Protein AF-A0A349XNS5-F1 (afdb_monomer_lite)

Structure (mmCIF, N/CA/C/O backbone):
data_AF-A0A349XNS5-F1
#
_entry.id   AF-A0A349XNS5-F1
#
loop_
_atom_site.group_PDB
_atom_site.id
_atom_site.type_symbol
_atom_site.label_atom_id
_atom_site.label_alt_id
_atom_site.label_comp_id
_atom_site.label_asym_id
_atom_site.label_entity_id
_atom_site.label_seq_id
_atom_site.pdbx_PDB_ins_code
_atom_site.Cartn_x
_atom_site.Cartn_y
_atom_site.Cartn_z
_atom_site.occupancy
_atom_site.B_iso_or_equiv
_atom_site.auth_seq_id
_atom_site.auth_comp_id
_atom_site.auth_asym_id
_atom_site.auth_atom_id
_atom_site.pdbx_PDB_model_num
ATOM 1 N N . GLY A 1 1 ? 7.642 -8.722 -15.187 1.00 67.12 1 GLY A N 1
ATOM 2 C CA . GLY A 1 1 ? 7.648 -8.648 -13.709 1.00 67.12 1 GLY A CA 1
ATOM 3 C C . GLY A 1 1 ? 6.959 -7.408 -13.153 1.00 67.12 1 GLY A C 1
ATOM 4 O O . GLY A 1 1 ? 6.236 -7.530 -12.176 1.00 67.12 1 GLY A O 1
ATOM 5 N N . LEU A 1 2 ? 7.157 -6.229 -13.758 1.00 74.88 2 LEU A N 1
ATOM 6 C CA . LEU A 1 2 ? 6.659 -4.950 -13.233 1.00 74.88 2 LEU A CA 1
ATOM 7 C C . LEU A 1 2 ? 5.126 -4.893 -13.053 1.00 74.88 2 LEU A C 1
ATOM 9 O O . LEU A 1 2 ? 4.653 -4.475 -12.003 1.00 74.88 2 LEU A O 1
ATOM 13 N N . ASN A 1 3 ? 4.357 -5.412 -14.019 1.00 80.12 3 ASN A N 1
ATOM 14 C CA . ASN A 1 3 ? 2.886 -5.455 -13.958 1.00 80.12 3 ASN A CA 1
ATOM 15 C C . ASN A 1 3 ? 2.346 -6.204 -12.727 1.00 80.12 3 ASN A C 1
ATOM 17 O O . ASN A 1 3 ? 1.376 -5.767 -12.117 1.00 80.12 3 ASN A O 1
ATOM 21 N N . PHE A 1 4 ? 3.005 -7.297 -12.324 1.00 84.12 4 PHE A N 1
ATOM 22 C CA . PHE A 1 4 ? 2.622 -8.057 -11.130 1.00 84.12 4 PHE A CA 1
ATOM 23 C C . PHE A 1 4 ? 2.827 -7.243 -9.852 1.00 84.12 4 PHE A C 1
ATOM 25 O O . PHE A 1 4 ? 1.959 -7.249 -8.985 1.00 84.12 4 PHE A O 1
ATOM 32 N N . LYS A 1 5 ? 3.945 -6.508 -9.748 1.00 81.88 5 LYS A N 1
ATOM 33 C CA . LYS A 1 5 ? 4.202 -5.617 -8.607 1.00 81.88 5 LYS A CA 1
ATOM 34 C C . LYS A 1 5 ? 3.154 -4.511 -8.520 1.00 81.88 5 LYS A C 1
ATOM 36 O O . LYS A 1 5 ? 2.627 -4.281 -7.440 1.00 81.88 5 LYS A O 1
ATOM 41 N N . VAL A 1 6 ? 2.823 -3.873 -9.644 1.00 84.50 6 VAL A N 1
ATOM 42 C CA . VAL A 1 6 ? 1.802 -2.814 -9.685 1.00 84.50 6 VAL A CA 1
ATOM 43 C C . VAL A 1 6 ? 0.436 -3.355 -9.260 1.00 84.50 6 VAL A C 1
ATOM 45 O O . VAL A 1 6 ? -0.205 -2.738 -8.418 1.00 84.50 6 VAL A O 1
ATOM 48 N N . PHE A 1 7 ? 0.031 -4.525 -9.766 1.00 86.12 7 PHE A N 1
ATOM 49 C CA . PHE A 1 7 ? -1.245 -5.161 -9.421 1.00 86.12 7 PHE A CA 1
ATOM 50 C C . PHE A 1 7 ? -1.341 -5.532 -7.934 1.00 86.12 7 PHE A C 1
ATOM 52 O O . PHE A 1 7 ? -2.358 -5.290 -7.288 1.00 86.12 7 PHE A O 1
ATOM 59 N N . PHE A 1 8 ? -0.269 -6.088 -7.364 1.00 83.62 8 PHE A N 1
ATOM 60 C CA . PHE A 1 8 ? -0.236 -6.421 -5.940 1.00 83.62 8 PHE A CA 1
ATOM 61 C C . PHE A 1 8 ? -0.276 -5.167 -5.063 1.00 83.62 8 PHE A C 1
ATOM 63 O O . PHE A 1 8 ? -1.005 -5.134 -4.074 1.00 83.62 8 PHE A O 1
ATOM 70 N N . LEU A 1 9 ? 0.472 -4.123 -5.435 1.00 84.12 9 LEU A N 1
ATOM 71 C CA . LEU A 1 9 ? 0.500 -2.872 -4.685 1.00 84.12 9 LEU A CA 1
ATOM 72 C C . LEU A 1 9 ? -0.854 -2.161 -4.686 1.00 84.12 9 LEU A C 1
ATOM 74 O O . LEU A 1 9 ? -1.277 -1.702 -3.628 1.00 84.12 9 LEU A O 1
ATOM 78 N N . THR A 1 10 ? -1.556 -2.091 -5.821 1.00 84.88 10 THR A N 1
ATOM 79 C CA . THR A 1 10 ? -2.909 -1.512 -5.861 1.00 84.88 10 THR A CA 1
ATOM 80 C C . THR A 1 10 ? -3.898 -2.330 -5.034 1.00 84.88 10 THR A C 1
ATOM 82 O O . THR A 1 10 ? -4.689 -1.742 -4.297 1.00 84.88 10 THR A O 1
ATOM 85 N N . CYS A 1 11 ? -3.818 -3.665 -5.063 1.00 88.69 11 CYS A N 1
ATOM 86 C CA . CYS A 1 11 ? -4.648 -4.526 -4.213 1.00 88.69 11 CYS A CA 1
ATOM 87 C C . CYS A 1 11 ? -4.403 -4.280 -2.715 1.00 88.69 11 CYS A C 1
ATOM 89 O O . CYS A 1 11 ? -5.357 -4.143 -1.949 1.00 88.69 11 CYS A O 1
ATOM 91 N N . VAL A 1 12 ? -3.137 -4.180 -2.296 1.00 85.06 12 VAL A N 1
ATOM 92 C CA . VAL A 1 12 ? -2.755 -3.881 -0.903 1.00 85.06 12 VAL A CA 1
ATOM 93 C C . VAL A 1 12 ? -3.225 -2.487 -0.485 1.00 85.06 12 VAL A C 1
ATOM 95 O O . VAL A 1 12 ? -3.650 -2.302 0.652 1.00 85.06 12 VAL A O 1
ATOM 98 N N . LEU A 1 13 ? -3.217 -1.515 -1.400 1.00 84.94 13 LEU A N 1
ATOM 99 C CA . LEU A 1 13 ? -3.719 -0.166 -1.143 1.00 84.94 13 LEU A CA 1
ATOM 100 C C . LEU A 1 13 ? -5.226 -0.180 -0.843 1.00 84.94 13 LEU A C 1
ATOM 102 O O . LEU A 1 13 ? -5.662 0.392 0.155 1.00 84.94 13 LEU A O 1
ATOM 106 N N . VAL A 1 14 ? -6.013 -0.904 -1.646 1.00 87.69 14 VAL A N 1
ATOM 107 C CA . VAL A 1 14 ? -7.462 -1.067 -1.429 1.00 87.69 14 VAL A CA 1
ATOM 108 C C . VAL A 1 14 ? -7.750 -1.838 -0.136 1.00 87.69 14 VAL A C 1
ATOM 110 O O . VAL A 1 14 ? -8.598 -1.418 0.653 1.00 87.69 14 VAL A O 1
ATOM 113 N N . ALA A 1 15 ? -7.015 -2.922 0.126 1.00 85.69 15 ALA A N 1
ATOM 114 C CA . ALA A 1 15 ? -7.141 -3.694 1.362 1.00 85.69 15 ALA A CA 1
ATOM 115 C C . ALA A 1 15 ? -6.771 -2.866 2.605 1.00 85.69 15 ALA A C 1
ATOM 117 O O . ALA A 1 15 ? -7.440 -2.963 3.631 1.00 85.69 15 ALA A O 1
ATOM 118 N N . GLY A 1 16 ? -5.753 -2.007 2.504 1.00 84.12 16 GLY A N 1
ATOM 119 C CA . GLY A 1 16 ? -5.343 -1.090 3.564 1.00 84.12 16 GLY A CA 1
ATOM 120 C C . GLY A 1 16 ? -6.394 -0.020 3.864 1.00 84.12 16 GLY A C 1
ATOM 121 O O . GLY A 1 16 ? -6.622 0.281 5.034 1.00 84.12 16 GLY A O 1
ATOM 122 N N . ILE A 1 17 ? -7.083 0.507 2.842 1.00 83.62 17 ILE A N 1
ATOM 123 C CA . ILE A 1 17 ? -8.202 1.449 3.020 1.00 83.62 17 ILE A CA 1
ATOM 124 C C . ILE A 1 17 ? -9.367 0.762 3.736 1.00 83.62 17 ILE A C 1
ATOM 126 O O . ILE A 1 17 ? -9.857 1.277 4.739 1.00 83.62 17 ILE A O 1
ATOM 130 N N . PHE A 1 18 ? -9.774 -0.427 3.286 1.00 85.25 18 PHE A N 1
ATOM 131 C CA . PHE A 1 18 ? -10.839 -1.181 3.954 1.00 85.25 18 PHE A CA 1
ATOM 132 C C . PHE A 1 18 ? -10.455 -1.578 5.386 1.00 85.25 18 PHE A C 1
ATOM 134 O O . PHE A 1 18 ? -11.230 -1.359 6.313 1.00 85.25 18 PHE A O 1
ATOM 141 N N . GLY A 1 19 ? -9.234 -2.069 5.610 1.00 82.25 19 GLY A N 1
ATOM 142 C CA . GLY A 1 19 ? -8.730 -2.409 6.944 1.00 82.25 19 GLY A CA 1
ATOM 143 C C . GLY A 1 19 ? -8.665 -1.207 7.892 1.00 82.25 19 GLY A C 1
ATOM 144 O O . GLY A 1 19 ? -8.900 -1.353 9.092 1.00 82.25 19 GLY A O 1
ATOM 1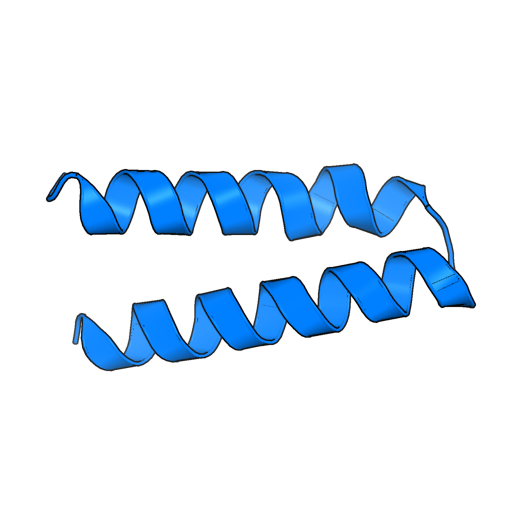45 N N . ALA A 1 20 ? -8.417 -0.008 7.360 1.00 80.38 20 ALA A N 1
ATOM 146 C CA . ALA A 1 20 ? -8.450 1.230 8.128 1.00 80.38 20 ALA A CA 1
ATOM 147 C C . ALA A 1 20 ? -9.864 1.640 8.544 1.00 80.38 20 ALA A C 1
ATOM 149 O O . ALA A 1 20 ? -10.049 2.114 9.664 1.00 80.38 20 ALA A O 1
ATOM 150 N N . VAL A 1 21 ? -10.840 1.444 7.652 1.00 84.94 21 VAL A N 1
ATOM 151 C CA . VAL A 1 21 ? -12.253 1.749 7.908 1.00 84.94 21 VAL A CA 1
ATOM 152 C C . VAL A 1 21 ? -12.869 0.739 8.880 1.00 84.94 21 VAL A C 1
ATOM 154 O O . VAL A 1 21 ? -13.676 1.129 9.717 1.00 84.94 21 VAL A O 1
ATOM 157 N N . THR A 1 22 ? -12.496 -0.544 8.801 1.00 87.50 22 THR A N 1
ATOM 158 C CA . THR A 1 22 ? -13.174 -1.613 9.559 1.00 87.50 22 THR A CA 1
ATOM 159 C C . THR A 1 22 ? -12.443 -2.058 10.827 1.00 87.50 22 THR A C 1
ATOM 161 O O . THR A 1 22 ? -13.101 -2.347 11.821 1.00 87.50 22 THR A O 1
ATOM 164 N N . ALA A 1 23 ? -11.107 -2.148 10.826 1.00 84.81 23 ALA A N 1
ATOM 165 C CA . ALA A 1 23 ? -10.361 -2.762 11.930 1.00 84.81 23 ALA A CA 1
ATOM 166 C C . ALA A 1 23 ? -9.615 -1.743 12.795 1.00 84.81 23 ALA A C 1
ATOM 168 O O . ALA A 1 23 ? -9.813 -1.691 14.007 1.00 84.81 23 ALA A O 1
ATOM 169 N N . ASN A 1 24 ? -8.711 -0.957 12.210 1.00 76.06 24 ASN A N 1
ATOM 170 C CA . ASN A 1 24 ? -7.948 0.051 12.944 1.00 76.06 24 ASN A CA 1
ATOM 171 C C . ASN A 1 24 ? -7.299 1.034 11.970 1.00 76.06 24 ASN A C 1
ATOM 173 O O . ASN A 1 24 ? -6.556 0.623 11.079 1.00 76.06 24 ASN A O 1
ATOM 177 N N . ILE A 1 25 ? -7.462 2.338 12.206 1.00 79.44 25 ILE A N 1
ATOM 178 C CA . ILE A 1 25 ? -6.902 3.386 11.333 1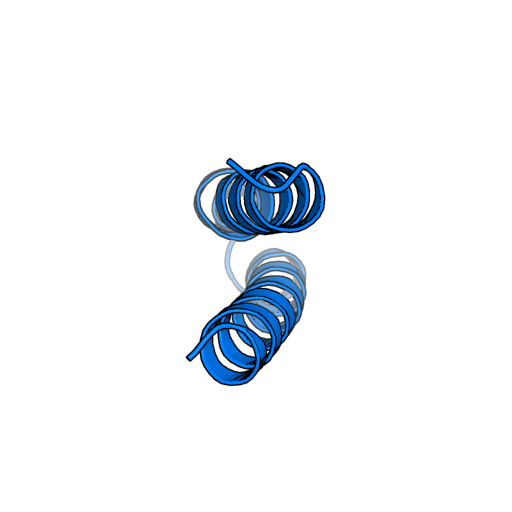.00 79.44 25 ILE A CA 1
ATOM 179 C C . ILE A 1 25 ? -5.365 3.335 11.246 1.00 79.44 25 ILE A C 1
ATOM 181 O O . ILE A 1 25 ? -4.768 3.783 10.269 1.00 79.44 25 ILE A O 1
ATOM 185 N N . LYS A 1 26 ? -4.717 2.704 12.238 1.00 79.81 26 LYS A N 1
ATOM 186 C CA . LYS A 1 26 ? -3.273 2.422 12.250 1.00 79.81 26 LYS A CA 1
ATOM 187 C C . LYS A 1 26 ? -2.827 1.548 11.066 1.00 79.81 26 LYS A C 1
ATOM 189 O O . LYS A 1 26 ? -1.688 1.670 10.625 1.00 79.81 26 LYS A O 1
ATOM 194 N N . ILE A 1 27 ? -3.715 0.714 10.516 1.00 80.62 27 ILE A N 1
ATOM 195 C CA . ILE A 1 27 ? -3.437 -0.156 9.360 1.00 80.62 27 ILE A CA 1
ATOM 196 C C . ILE A 1 27 ? -3.219 0.680 8.090 1.00 80.62 27 ILE A C 1
ATOM 198 O O . ILE A 1 27 ? -2.357 0.343 7.282 1.00 80.62 27 ILE A O 1
ATOM 202 N N . LEU A 1 28 ? -3.896 1.827 7.948 1.00 78.56 28 LEU A N 1
ATOM 203 C CA . LEU A 1 28 ? -3.650 2.755 6.840 1.00 78.56 28 LEU A CA 1
ATOM 204 C C . LEU A 1 28 ? -2.210 3.287 6.866 1.00 78.56 28 LEU A C 1
ATOM 206 O O . LEU A 1 28 ? -1.533 3.323 5.844 1.00 78.56 28 LEU A O 1
ATOM 210 N N . PHE A 1 29 ? -1.723 3.664 8.049 1.00 76.75 29 PHE A N 1
ATOM 211 C CA . PHE A 1 29 ? -0.402 4.273 8.211 1.00 76.75 29 PHE A CA 1
ATOM 212 C C . PHE A 1 29 ? 0.750 3.273 8.097 1.00 76.75 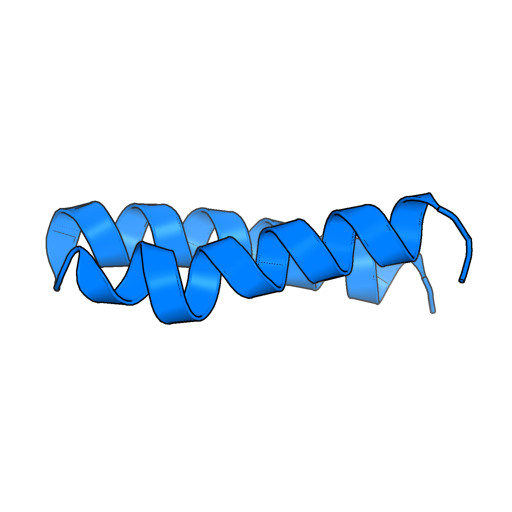29 PHE A C 1
ATOM 214 O O . PHE A 1 29 ? 1.791 3.608 7.545 1.00 76.75 29 PHE A O 1
ATOM 221 N N . ILE A 1 30 ? 0.575 2.046 8.591 1.00 79.12 30 ILE A N 1
ATOM 222 C CA . ILE A 1 30 ? 1.612 1.006 8.519 1.00 79.12 30 ILE A CA 1
ATOM 223 C C . ILE A 1 30 ? 1.557 0.197 7.218 1.00 79.12 30 ILE A C 1
ATOM 225 O O . ILE A 1 30 ? 2.563 -0.397 6.853 1.00 79.12 30 ILE A O 1
ATOM 229 N N . GLN A 1 31 ? 0.426 0.158 6.508 1.00 77.81 31 GLN A N 1
ATOM 230 C CA . GLN A 1 31 ? 0.258 -0.716 5.340 1.00 77.81 31 GLN A CA 1
ATOM 231 C C . GLN A 1 31 ? -0.044 0.054 4.050 1.00 77.81 31 GLN A C 1
ATOM 233 O O . GLN A 1 31 ? 0.635 -0.158 3.048 1.00 77.81 31 GLN A O 1
ATOM 238 N N . ALA A 1 32 ? -0.994 0.996 4.064 1.00 80.31 32 ALA A N 1
ATOM 239 C CA . ALA A 1 32 ? -1.318 1.779 2.868 1.00 80.31 32 ALA A CA 1
ATOM 240 C C . ALA A 1 32 ? -0.262 2.856 2.567 1.00 80.31 32 ALA A C 1
ATOM 242 O O . ALA A 1 32 ? 0.060 3.076 1.402 1.00 80.31 32 ALA A O 1
ATOM 243 N N . LEU A 1 33 ? 0.330 3.480 3.593 1.00 83.00 33 LEU A N 1
ATOM 244 C CA . LEU A 1 33 ? 1.404 4.464 3.427 1.00 83.00 33 LEU A CA 1
ATOM 245 C C . LEU A 1 33 ? 2.651 3.865 2.740 1.00 83.00 33 LEU A C 1
ATOM 247 O O . LEU A 1 33 ? 3.053 4.396 1.705 1.00 83.00 33 LEU A O 1
ATOM 251 N N . PRO A 1 34 ? 3.247 2.746 3.212 1.00 80.19 34 PRO A N 1
ATOM 252 C CA . PRO A 1 34 ? 4.371 2.133 2.505 1.00 80.19 34 PRO A CA 1
ATOM 253 C C . PRO A 1 34 ? 3.977 1.546 1.147 1.00 80.19 34 PRO A C 1
ATOM 255 O O . PRO A 1 34 ? 4.799 1.576 0.235 1.00 80.19 34 PRO A O 1
ATOM 258 N N . ALA A 1 35 ? 2.738 1.067 0.965 1.00 82.25 35 ALA A N 1
ATOM 259 C CA . ALA A 1 35 ? 2.257 0.631 -0.348 1.00 82.25 35 ALA A CA 1
ATOM 260 C C . ALA A 1 35 ? 2.196 1.795 -1.349 1.00 82.25 35 ALA A C 1
ATOM 262 O O . ALA A 1 35 ? 2.634 1.640 -2.485 1.00 82.25 35 ALA A O 1
ATOM 263 N N . LEU A 1 36 ? 1.729 2.974 -0.926 1.00 83.25 36 LEU A N 1
ATOM 2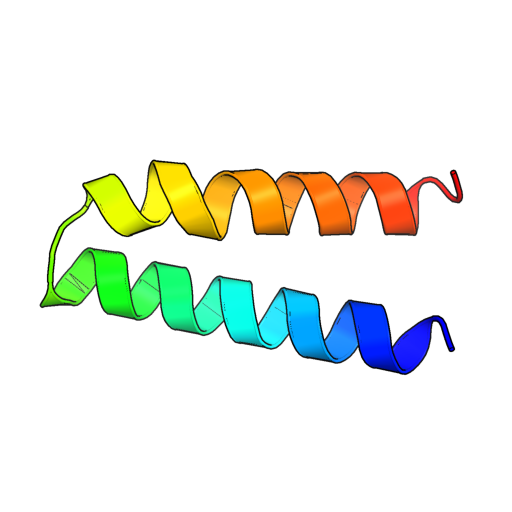64 C CA . LEU A 1 36 ? 1.725 4.192 -1.739 1.00 83.25 36 LEU A CA 1
ATOM 265 C C . LEU A 1 36 ? 3.155 4.637 -2.083 1.00 83.25 36 LEU A C 1
ATOM 267 O O . LEU A 1 36 ? 3.440 4.941 -3.240 1.00 83.25 36 LEU A O 1
ATOM 271 N N . PHE A 1 37 ? 4.071 4.615 -1.107 1.00 86.50 37 PHE A N 1
ATOM 272 C CA . PHE A 1 37 ? 5.488 4.924 -1.333 1.00 86.50 37 PHE A CA 1
ATOM 273 C C . PHE A 1 37 ? 6.143 3.953 -2.314 1.00 86.50 37 PHE A C 1
ATOM 275 O O . PHE A 1 37 ? 6.842 4.386 -3.227 1.00 86.50 37 PHE A O 1
ATOM 282 N N . ALA A 1 38 ? 5.895 2.653 -2.169 1.00 84.69 38 ALA A N 1
ATOM 283 C CA . ALA A 1 38 ? 6.430 1.644 -3.072 1.00 84.69 38 ALA A CA 1
ATOM 284 C C . ALA A 1 38 ? 5.852 1.779 -4.496 1.00 84.69 38 ALA A C 1
ATOM 286 O O . ALA A 1 38 ? 6.565 1.516 -5.461 1.00 84.69 38 ALA A O 1
ATOM 2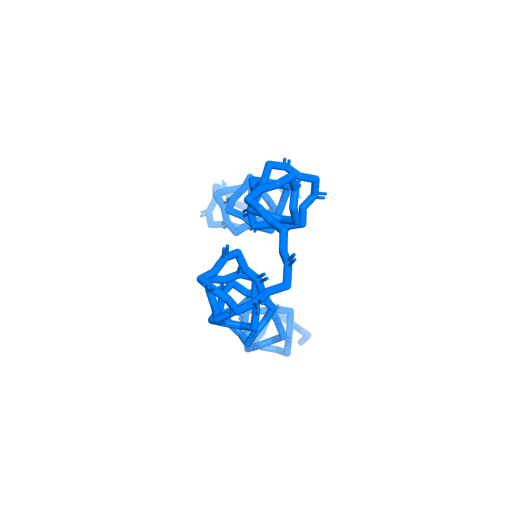87 N N . LEU A 1 39 ? 4.601 2.237 -4.643 1.00 80.94 39 LEU A N 1
ATOM 288 C CA . LEU A 1 39 ? 3.974 2.517 -5.945 1.00 80.94 39 LEU A CA 1
ATOM 289 C C . LEU A 1 39 ? 4.615 3.745 -6.592 1.00 80.94 39 LEU A C 1
ATOM 291 O O . LEU A 1 39 ? 4.932 3.712 -7.777 1.00 80.94 39 LEU A O 1
ATOM 295 N N . GLY A 1 40 ? 4.859 4.793 -5.800 1.00 84.19 40 GLY A N 1
ATOM 296 C CA . GLY A 1 40 ? 5.547 6.007 -6.237 1.00 84.19 40 GLY A CA 1
ATOM 297 C C . GLY A 1 40 ? 6.991 5.749 -6.670 1.00 84.19 40 GLY A C 1
ATOM 298 O O . GLY A 1 40 ? 7.385 6.188 -7.745 1.00 84.19 40 GLY A O 1
ATOM 299 N N . PHE A 1 41 ? 7.759 4.981 -5.889 1.00 84.06 41 PHE A N 1
ATOM 300 C CA . PHE A 1 41 ? 9.131 4.588 -6.241 1.00 84.06 41 PHE A CA 1
ATOM 301 C C . PHE A 1 41 ? 9.181 3.735 -7.510 1.00 84.06 41 PHE A C 1
ATOM 303 O O . PHE A 1 41 ? 9.988 3.999 -8.395 1.00 84.06 41 PHE A O 1
ATOM 310 N N . LEU A 1 42 ? 8.273 2.764 -7.637 1.00 80.88 42 LEU A N 1
ATOM 311 C CA . LEU A 1 42 ? 8.191 1.918 -8.826 1.00 80.88 42 LEU A CA 1
ATOM 312 C C . LEU A 1 42 ? 7.839 2.736 -10.077 1.00 80.88 42 LEU A C 1
ATOM 314 O O . LEU A 1 42 ? 8.375 2.474 -11.151 1.00 80.88 42 LEU A O 1
ATOM 318 N N . TRP A 1 43 ? 6.974 3.744 -9.944 1.00 77.62 43 TRP A N 1
ATOM 319 C CA . TRP A 1 43 ? 6.624 4.642 -11.045 1.00 77.62 43 TRP A CA 1
ATOM 320 C C . TRP A 1 43 ? 7.757 5.614 -11.411 1.00 77.62 43 TRP A C 1
ATOM 322 O O . TRP A 1 43 ? 7.883 5.976 -12.578 1.00 77.62 43 TRP A O 1
ATOM 332 N N . ILE A 1 44 ? 8.623 5.979 -10.454 1.00 82.31 44 ILE A N 1
ATOM 333 C CA . ILE A 1 44 ? 9.822 6.802 -10.697 1.00 82.31 44 ILE A CA 1
ATOM 334 C C . ILE A 1 44 ? 10.932 6.037 -11.450 1.00 82.31 44 ILE A C 1
ATOM 336 O O . ILE A 1 44 ? 11.887 6.652 -11.920 1.00 82.31 44 ILE A O 1
ATOM 340 N N . GLY A 1 45 ? 10.800 4.714 -11.612 1.00 68.25 45 GLY A N 1
ATOM 341 C CA . GLY A 1 45 ? 11.743 3.890 -12.374 1.00 68.25 45 GLY A CA 1
ATOM 342 C C . GLY A 1 45 ? 13.040 3.547 -11.635 1.00 68.25 45 GLY A C 1
ATOM 343 O O . GLY A 1 45 ? 14.017 3.186 -12.290 1.00 68.25 45 GLY A O 1
ATOM 344 N N . VAL A 1 46 ? 13.045 3.659 -10.300 1.00 58.38 46 VAL A N 1
ATOM 345 C CA . VAL A 1 46 ? 14.104 3.157 -9.397 1.00 58.38 46 VAL A CA 1
ATOM 346 C C . VAL A 1 46 ? 13.809 1.709 -9.019 1.00 58.38 46 VAL A C 1
ATOM 348 O O . VAL A 1 46 ? 14.743 0.881 -9.102 1.00 58.38 46 VAL A O 1
#

Radius of gyration: 11.03 Å; chains: 1; bounding box: 27×15×27 Å

Foldseek 3Di:
DLVVLLVVLVVQLVVLVVCCVPPNVVSCVVGNVVSVVVNVVSVVVD

Sequence (46 aa):
GLNFKVFFLTCVLVAGIFGAVTANIKILFIQALPALFALGFLWIGV

Secondary structure (DSSP, 8-state):
-HHHHHHHHHHHHHHHHHHHHHT-THHIIIIIHHHHHHHHHHHHT-

pLDDT: mean 81.33, std 5.52,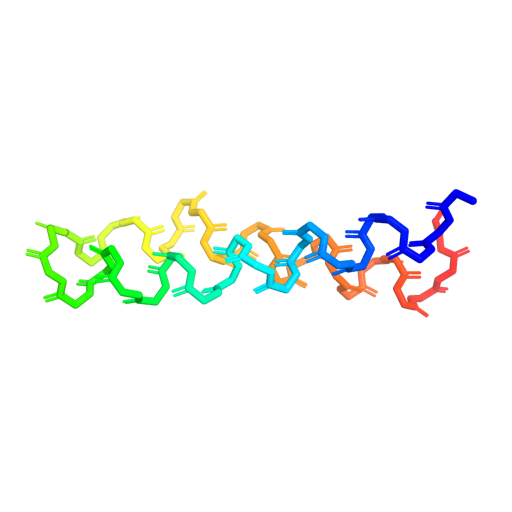 range [58.38, 88.69]